Protein AF-A0A9R1LA62-F1 (afdb_monomer)

Mean predicted aligned error: 15.24 Å

Radius of gyration: 26.95 Å; Cα contacts (8 Å, |Δi|>4): 116; chains: 1; bounding box: 78×28×73 Å

Solvent-accessible surface area (backbone atoms only — not comparable to full-atom values): 9664 Å² total; per-residue (Å²): 142,87,86,88,82,90,69,83,77,71,73,76,74,74,77,83,79,86,84,81,88,88,79,89,84,86,83,86,84,85,81,90,76,93,75,82,72,79,83,77,73,82,70,60,62,88,64,29,26,41,68,50,56,54,34,37,60,47,31,50,68,38,50,64,37,90,86,54,84,62,71,43,80,62,14,55,55,27,49,46,50,25,48,72,76,45,48,63,46,53,36,34,47,72,70,46,48,47,30,68,72,72,75,46,76,55,51,51,71,56,52,51,42,42,36,50,75,63,54,66,50,80,66,66,89,59,48,71,58,39,59,71,72,71,55,91,56,64,44,59,70,82,75,81,76,80,82,129

pLDDT: mean 77.43, std 21.36, range [35.09, 98.12]

InterPro domains:
  IPR016140 Bifunctional inhibitor/plant lipid transfer protein/seed storage helical domain [PF14368] (39-124)
  IPR016140 Bifunctional inhibitor/plant lipid transfer protein/seed storage helical domain [SM00499] (49-131)
  IPR036312 Bifunctional inhibitor/plant lipid transfer protein/seed storage helical domain superfamily [G3DSA:1.10.110.10] (46-125)
  IPR036312 Bifunctional inhibitor/plant lipid transfer protein/seed storage helical domain superfamily [SSF47699] (48-126)
  IPR043325 Alpha-Amylase 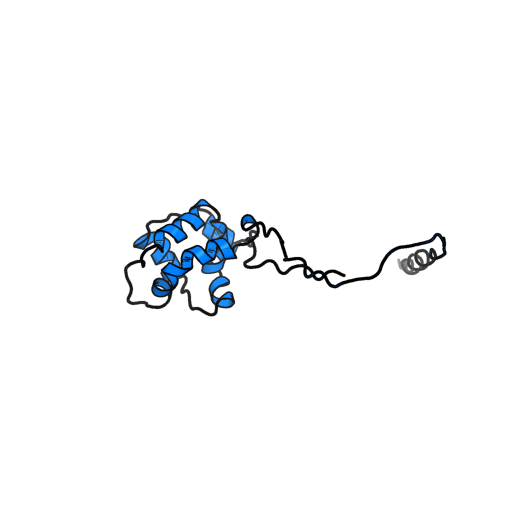Inhibitors (AAI), Lipid Transfer (LT) and Seed Storage (SS) Protein [PTHR33044] (15-136)

Secondary structure (DSSP, 8-state):
-------SSSSTTSSS----------------------------GGG-SHHHHHTTGGGHHHHH-TT--SPPTTHHHHHHHHHHH-GGGGHHHHTTHHHHHHT----HHHHHHIIIIIS-----TTHHHHHHTTPPPPPS-PPPPPP-

Structure (mmCIF, N/CA/C/O backbone):
data_AF-A0A9R1LA62-F1
#
_entry.id   AF-A0A9R1LA62-F1
#
loop_
_atom_site.group_PDB
_atom_site.id
_atom_site.type_symbol
_atom_site.label_atom_id
_atom_site.label_alt_id
_atom_site.label_comp_id
_atom_site.label_asym_id
_atom_site.label_entity_id
_atom_site.label_seq_id
_atom_site.pdbx_PDB_ins_code
_atom_site.Cartn_x
_atom_site.Cartn_y
_atom_site.Cartn_z
_atom_site.occupancy
_atom_site.B_iso_or_equiv
_atom_site.auth_seq_id
_atom_site.auth_comp_id
_atom_site.auth_asym_id
_atom_site.auth_atom_id
_atom_site.pdbx_PDB_model_num
ATOM 1 N N . MET A 1 1 ? 62.465 2.963 -19.328 1.00 38.75 1 MET A N 1
ATOM 2 C CA . MET A 1 1 ? 61.720 2.510 -20.521 1.00 38.75 1 MET A CA 1
ATOM 3 C C . MET A 1 1 ? 60.479 3.375 -20.667 1.00 38.75 1 MET A C 1
ATOM 5 O O . MET A 1 1 ? 59.589 3.298 -19.835 1.00 38.75 1 MET A O 1
ATOM 9 N N . ALA A 1 2 ? 60.501 4.286 -21.638 1.00 46.38 2 ALA A N 1
ATOM 10 C CA . ALA A 1 2 ? 59.389 5.148 -22.027 1.00 46.38 2 ALA A CA 1
ATOM 11 C C . ALA A 1 2 ? 58.775 4.587 -23.321 1.00 46.38 2 ALA A C 1
ATOM 13 O O . ALA A 1 2 ? 59.539 4.210 -24.205 1.00 46.38 2 ALA A O 1
ATOM 14 N N . SER A 1 3 ? 57.444 4.521 -23.425 1.00 44.00 3 SER A N 1
ATOM 15 C CA . SER A 1 3 ? 56.686 4.360 -24.684 1.00 44.00 3 SER A CA 1
ATOM 16 C C . SER A 1 3 ? 55.189 4.525 -24.353 1.00 44.00 3 SER A C 1
ATOM 18 O O . SER A 1 3 ? 54.682 3.772 -23.532 1.00 44.00 3 SER A O 1
ATOM 20 N N . SER A 1 4 ? 54.504 5.631 -24.671 1.00 55.03 4 SER A N 1
ATOM 21 C CA . SER A 1 4 ? 54.012 6.115 -25.980 1.00 55.03 4 SER A CA 1
ATOM 22 C C . SER A 1 4 ? 52.859 5.293 -26.580 1.00 55.03 4 SER A C 1
ATOM 24 O O . SER A 1 4 ? 53.066 4.551 -27.529 1.00 55.03 4 SER A O 1
ATOM 26 N N . ASN A 1 5 ? 51.618 5.535 -26.127 1.00 47.19 5 ASN A N 1
ATOM 27 C CA . ASN A 1 5 ? 50.393 5.059 -26.798 1.00 47.19 5 ASN A CA 1
ATOM 28 C C . ASN A 1 5 ? 49.555 6.239 -27.318 1.00 47.19 5 ASN A C 1
ATOM 30 O O . ASN A 1 5 ? 48.385 6.430 -26.996 1.00 47.19 5 ASN A O 1
ATOM 34 N N . LYS A 1 6 ? 50.190 7.051 -28.164 1.00 48.38 6 LYS A N 1
ATOM 35 C CA . LYS A 1 6 ? 49.541 8.027 -29.042 1.00 48.38 6 LYS A CA 1
ATOM 36 C C . LYS A 1 6 ? 48.971 7.271 -30.248 1.00 48.38 6 LYS A C 1
ATOM 38 O O . LYS A 1 6 ? 49.542 7.324 -31.327 1.00 48.38 6 LYS A O 1
ATOM 43 N N . ALA A 1 7 ? 47.910 6.487 -30.045 1.00 47.72 7 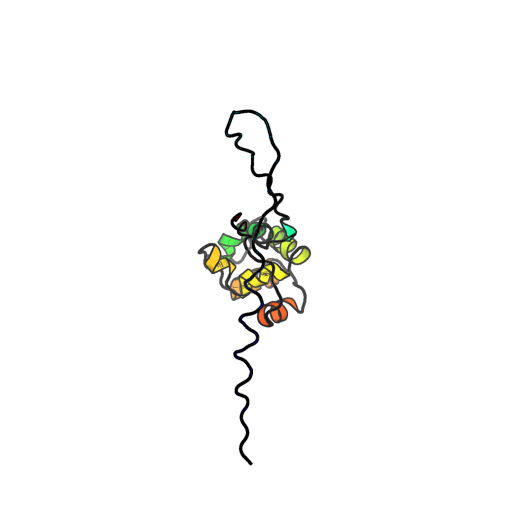ALA A N 1
ATOM 44 C CA . ALA A 1 7 ? 47.337 5.659 -31.116 1.00 47.72 7 ALA A CA 1
ATOM 45 C C . ALA A 1 7 ? 45.803 5.508 -31.089 1.00 47.72 7 ALA A C 1
ATOM 47 O O . ALA A 1 7 ? 45.260 4.789 -31.916 1.00 47.72 7 ALA A O 1
ATOM 48 N N . CYS A 1 8 ? 45.078 6.217 -30.218 1.00 48.56 8 CYS A N 1
ATOM 49 C CA . CYS A 1 8 ? 43.605 6.152 -30.184 1.00 48.56 8 CYS A CA 1
ATOM 50 C C . CYS A 1 8 ? 42.915 7.335 -30.886 1.00 48.56 8 CYS A C 1
ATOM 52 O O . CYS A 1 8 ? 41.735 7.571 -30.666 1.00 48.56 8 CYS A O 1
ATOM 54 N N . ALA A 1 9 ? 43.634 8.104 -31.709 1.00 47.34 9 ALA A N 1
ATOM 55 C CA . ALA A 1 9 ? 43.068 9.263 -32.411 1.00 47.34 9 ALA A CA 1
ATOM 56 C C . ALA A 1 9 ? 42.716 8.983 -33.884 1.00 47.34 9 ALA A C 1
ATOM 58 O O . ALA A 1 9 ? 42.033 9.784 -34.510 1.00 47.34 9 ALA A O 1
ATOM 59 N N . ALA A 1 10 ? 43.159 7.853 -34.446 1.00 45.84 10 ALA A N 1
ATOM 60 C CA . ALA A 1 10 ? 42.987 7.558 -35.872 1.00 45.84 10 ALA A CA 1
ATOM 61 C C . ALA A 1 10 ? 41.720 6.743 -36.198 1.00 45.84 10 ALA A C 1
ATOM 63 O O . ALA A 1 10 ? 41.306 6.701 -37.351 1.00 45.84 10 ALA A O 1
ATOM 64 N N . ALA A 1 11 ? 41.081 6.119 -35.201 1.00 47.12 11 ALA A N 1
ATOM 65 C CA . ALA A 1 11 ? 39.924 5.247 -35.428 1.00 47.12 11 ALA A CA 1
ATOM 66 C C . ALA A 1 11 ? 38.589 6.006 -35.577 1.00 47.12 11 ALA A C 1
ATOM 68 O O . ALA A 1 11 ? 37.650 5.474 -36.160 1.00 47.12 11 ALA A O 1
ATOM 69 N N . LEU A 1 12 ? 38.498 7.253 -35.094 1.00 50.41 12 LEU A N 1
ATOM 70 C CA . LEU A 1 12 ? 37.241 8.018 -35.095 1.00 50.41 12 LEU A CA 1
ATOM 71 C C . LEU A 1 12 ? 36.868 8.639 -36.454 1.00 50.41 12 LEU A C 1
ATOM 73 O O . LEU A 1 12 ? 35.731 9.061 -36.631 1.00 50.41 12 LEU A O 1
ATOM 77 N N . LEU A 1 13 ? 37.796 8.706 -37.414 1.00 50.53 13 LEU A N 1
ATOM 78 C CA . LEU A 1 13 ? 37.586 9.436 -38.674 1.00 50.53 13 LEU A CA 1
ATOM 79 C C . LEU A 1 13 ? 37.041 8.579 -39.829 1.00 50.53 13 LEU A C 1
ATOM 81 O O . LEU A 1 13 ? 36.704 9.128 -40.873 1.00 50.53 13 LEU A O 1
ATOM 85 N N . LEU A 1 14 ? 36.919 7.258 -39.663 1.00 48.31 14 LEU A N 1
ATOM 86 C CA . LEU A 1 14 ? 36.533 6.346 -40.753 1.00 48.31 14 LEU A CA 1
ATOM 87 C C . LEU A 1 14 ? 35.034 5.997 -40.820 1.00 48.31 14 LEU A C 1
ATOM 89 O O . LEU A 1 14 ? 34.608 5.411 -41.808 1.00 48.31 14 LEU A O 1
ATOM 93 N N . LEU A 1 15 ? 34.215 6.366 -39.827 1.00 47.72 15 LEU A N 1
ATOM 94 C CA . LEU A 1 15 ? 32.796 5.961 -39.773 1.00 47.72 15 LEU A CA 1
ATOM 95 C C . LEU A 1 15 ? 31.793 7.013 -40.290 1.00 47.72 15 LEU A C 1
ATOM 97 O O . LEU A 1 15 ? 30.611 6.713 -40.407 1.00 47.72 15 LEU A O 1
ATOM 101 N N . LEU A 1 16 ? 32.234 8.225 -40.641 1.00 50.38 16 LEU A N 1
ATOM 102 C CA . LEU A 1 16 ? 31.346 9.347 -41.002 1.00 50.38 16 LEU A CA 1
ATOM 103 C C . LEU A 1 16 ? 31.027 9.483 -42.508 1.00 50.38 16 LEU A C 1
ATOM 105 O O . LEU A 1 16 ? 30.478 10.501 -42.917 1.00 50.38 16 LEU A O 1
ATOM 109 N N . ALA A 1 17 ? 31.347 8.493 -43.349 1.00 51.19 17 ALA A N 1
ATOM 110 C CA . ALA A 1 17 ? 31.371 8.677 -44.809 1.00 51.19 17 ALA A CA 1
ATOM 111 C C . ALA A 1 17 ? 30.384 7.828 -45.641 1.00 51.19 17 ALA A C 1
ATOM 113 O O . ALA A 1 17 ? 30.667 7.582 -46.810 1.00 51.19 17 ALA A O 1
ATOM 114 N N . LEU A 1 18 ? 29.225 7.403 -45.119 1.00 52.41 18 LEU A N 1
ATOM 115 C CA . LEU A 1 18 ? 28.203 6.731 -45.950 1.00 52.41 18 LEU A CA 1
ATOM 116 C C . LEU A 1 18 ? 26.817 7.388 -45.867 1.00 52.41 18 LEU A C 1
ATOM 118 O O . LEU A 1 18 ? 25.850 6.804 -45.390 1.00 52.41 18 LEU A O 1
ATOM 122 N N . VAL A 1 19 ? 26.723 8.603 -46.414 1.00 50.47 19 VAL A N 1
ATOM 123 C CA . VAL A 1 19 ? 25.474 9.180 -46.935 1.00 50.47 19 VAL A CA 1
ATOM 124 C C . VAL A 1 19 ? 25.646 9.381 -48.438 1.00 50.47 19 VAL A C 1
ATOM 126 O O . VAL A 1 19 ? 26.467 10.198 -48.845 1.00 50.47 19 VAL A O 1
ATOM 129 N N . ALA A 1 20 ? 24.870 8.647 -49.244 1.00 43.59 20 ALA A N 1
AT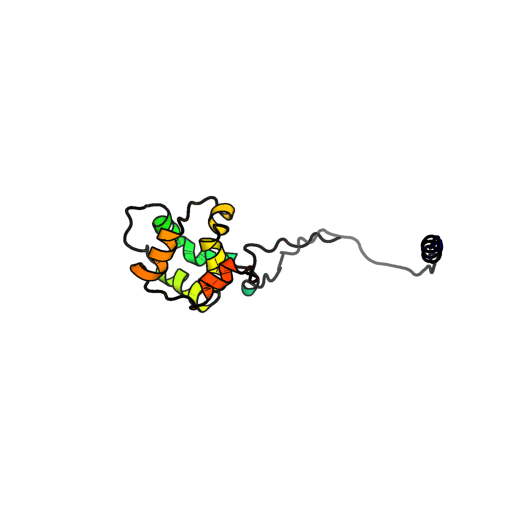OM 130 C CA . ALA A 1 20 ? 24.256 9.142 -50.481 1.00 43.59 20 ALA A CA 1
ATOM 131 C C . ALA A 1 20 ? 23.297 8.106 -51.109 1.00 43.59 20 ALA A C 1
ATOM 133 O O . ALA A 1 20 ? 23.718 7.060 -51.586 1.00 43.59 20 ALA A O 1
ATOM 134 N N . ALA A 1 21 ? 22.022 8.507 -51.152 1.00 47.84 21 ALA A N 1
ATOM 135 C CA . ALA A 1 21 ? 21.065 8.381 -52.257 1.00 47.84 21 ALA A CA 1
ATOM 136 C C . ALA A 1 21 ? 20.633 6.996 -52.788 1.00 47.84 21 ALA A C 1
ATOM 138 O O . ALA A 1 21 ? 21.367 6.330 -53.506 1.00 47.84 21 ALA A O 1
ATOM 139 N N . THR A 1 22 ? 19.330 6.712 -52.652 1.00 44.47 22 THR A N 1
ATOM 140 C CA . THR A 1 22 ? 18.487 6.307 -53.796 1.00 44.47 22 THR A CA 1
ATOM 141 C C . THR A 1 22 ? 17.137 7.030 -53.719 1.00 44.47 22 THR A C 1
ATOM 143 O O . THR A 1 22 ? 16.626 7.295 -52.632 1.00 44.47 22 THR A O 1
ATOM 146 N N . ALA A 1 23 ? 16.631 7.441 -54.882 1.00 44.34 23 ALA A N 1
ATOM 147 C CA . ALA A 1 23 ? 15.446 8.270 -55.088 1.00 44.34 23 ALA A CA 1
ATOM 148 C C . ALA A 1 23 ? 14.358 7.503 -55.863 1.00 44.34 23 ALA A C 1
ATOM 150 O O . ALA A 1 23 ? 14.702 6.590 -56.609 1.00 44.34 23 ALA A O 1
ATOM 151 N N . ALA A 1 24 ? 13.115 8.006 -55.745 1.00 46.47 24 ALA A N 1
ATOM 152 C CA . ALA A 1 24 ? 11.887 7.702 -56.511 1.00 46.47 24 ALA A CA 1
ATOM 153 C C . ALA A 1 24 ? 11.280 6.299 -56.257 1.00 46.47 24 ALA A C 1
ATOM 155 O O . ALA A 1 24 ? 12.003 5.348 -56.009 1.00 46.47 24 ALA A O 1
ATOM 156 N N . ASP A 1 25 ? 9.963 6.087 -56.140 1.00 40.22 25 ASP A N 1
ATOM 157 C CA . ASP A 1 25 ? 8.802 6.621 -56.868 1.00 40.22 25 ASP A CA 1
ATOM 158 C C . ASP A 1 25 ? 7.555 6.624 -55.944 1.00 40.22 25 ASP A C 1
ATOM 160 O O . ASP A 1 25 ? 7.384 5.747 -55.104 1.00 40.22 25 ASP A O 1
ATOM 164 N N . ALA A 1 26 ? 6.789 7.713 -55.869 1.00 37.56 26 ALA A N 1
ATOM 165 C CA . ALA A 1 26 ? 5.618 8.056 -56.685 1.00 37.56 26 ALA A CA 1
ATOM 166 C C . ALA A 1 26 ? 4.259 7.552 -56.141 1.00 37.56 26 ALA A C 1
ATOM 168 O O . ALA A 1 26 ? 3.894 6.388 -56.232 1.00 37.56 26 ALA A O 1
ATOM 169 N N . ALA A 1 27 ? 3.473 8.561 -55.753 1.00 44.97 27 ALA A N 1
ATOM 170 C CA . ALA A 1 27 ? 2.068 8.762 -56.097 1.00 44.97 27 ALA A CA 1
ATOM 171 C C . ALA A 1 27 ? 0.952 8.232 -55.172 1.00 44.97 27 ALA A C 1
ATOM 173 O O . ALA A 1 27 ? 0.683 7.045 -55.064 1.00 44.97 27 ALA A O 1
ATOM 174 N N . LYS A 1 28 ? 0.157 9.236 -54.755 1.00 35.09 28 LYS A N 1
ATOM 175 C CA . LYS A 1 28 ? -1.302 9.231 -54.562 1.00 35.09 28 LYS A CA 1
ATOM 176 C C . LYS A 1 28 ? -1.775 8.578 -53.255 1.00 35.09 28 LYS A C 1
ATOM 178 O O . LYS A 1 28 ? -1.737 7.369 -53.122 1.00 35.09 28 LYS A O 1
ATOM 183 N N . SER A 1 29 ? -2.385 9.356 -52.352 1.00 35.97 29 SER A N 1
ATOM 184 C CA . SER A 1 29 ? -3.846 9.527 -52.358 1.00 35.97 29 SER A CA 1
ATOM 185 C C . SER A 1 29 ? -4.393 10.272 -51.118 1.00 35.97 29 SER A C 1
ATOM 187 O O . SER A 1 29 ? -4.029 9.969 -49.994 1.00 35.97 29 SER A O 1
ATOM 189 N N . ILE A 1 30 ? -5.337 11.175 -51.413 1.00 43.88 30 ILE A N 1
ATOM 190 C CA . ILE A 1 30 ? -6.514 11.668 -50.658 1.00 43.88 30 ILE A CA 1
ATOM 191 C C . ILE A 1 30 ? -6.343 12.509 -49.382 1.00 43.88 30 ILE A C 1
ATOM 193 O O . ILE A 1 30 ? -5.680 12.163 -48.416 1.00 43.88 30 ILE A O 1
ATOM 197 N N . ALA A 1 31 ? -7.040 13.642 -49.448 1.00 47.88 31 ALA A N 1
ATOM 198 C CA . ALA A 1 31 ? -7.360 14.595 -48.405 1.00 47.88 31 ALA A CA 1
ATOM 199 C C . ALA A 1 31 ? -8.312 14.036 -47.329 1.00 47.88 31 ALA A C 1
ATOM 201 O O . ALA A 1 31 ? -8.958 13.016 -47.560 1.00 47.88 31 ALA A O 1
ATOM 202 N N . SER A 1 32 ? -8.473 14.841 -46.264 1.00 44.62 32 SER A N 1
ATOM 203 C CA . SER A 1 32 ? -9.576 14.827 -45.279 1.00 44.62 32 SER A CA 1
ATOM 204 C C . SER A 1 32 ? -9.458 13.715 -44.225 1.00 44.62 32 SER A C 1
ATOM 206 O O . SER A 1 32 ? -9.233 12.571 -44.577 1.00 44.62 32 SER A O 1
ATOM 208 N N . GLU A 1 33 ? -9.545 13.883 -42.905 1.00 50.19 33 GLU A N 1
ATOM 209 C CA . GLU A 1 33 ? -9.941 14.901 -41.914 1.00 50.19 33 GLU A CA 1
ATOM 210 C C . GLU A 1 33 ? -9.300 14.449 -40.570 1.00 50.19 33 GLU A C 1
ATOM 212 O O . GLU A 1 33 ? -8.875 13.292 -40.473 1.00 50.19 33 GLU A O 1
ATOM 217 N N . PRO A 1 34 ? -9.218 15.274 -39.504 1.00 47.56 34 PRO A N 1
ATOM 218 C CA . PRO A 1 34 ? -8.736 14.800 -38.208 1.00 47.56 34 PRO A CA 1
ATOM 219 C C . PRO A 1 34 ? -9.783 13.867 -37.583 1.00 47.56 34 PRO A C 1
ATOM 221 O O . PRO A 1 34 ? -10.714 14.308 -36.912 1.00 47.56 34 PRO A O 1
ATOM 224 N N . THR A 1 35 ? -9.643 12.560 -37.799 1.00 42.25 35 THR A N 1
ATOM 225 C CA . THR A 1 35 ? -10.376 11.568 -37.010 1.00 42.25 35 THR A CA 1
ATOM 226 C C . THR A 1 35 ? -9.711 11.494 -35.645 1.00 42.25 35 THR A C 1
ATOM 228 O O . THR A 1 35 ? -8.598 10.991 -35.508 1.00 42.25 35 THR A O 1
ATOM 231 N N . VAL A 1 36 ? -10.393 12.024 -34.631 1.00 52.88 36 VAL A N 1
ATOM 232 C CA . VAL A 1 36 ? -10.091 11.751 -33.226 1.00 52.88 36 VAL A CA 1
ATOM 233 C C . VAL A 1 36 ? -10.324 10.257 -33.014 1.00 52.88 36 VAL A C 1
ATOM 235 O O . VAL A 1 36 ? -11.451 9.820 -32.799 1.00 52.88 36 VAL A O 1
ATOM 238 N N . THR A 1 37 ? -9.273 9.452 -33.139 1.00 44.12 37 THR A N 1
ATOM 239 C CA . THR A 1 37 ? -9.290 8.063 -32.682 1.00 44.12 37 THR A CA 1
ATOM 240 C C . THR A 1 37 ? -9.389 8.072 -31.157 1.00 44.12 37 THR A C 1
ATOM 242 O O . THR A 1 37 ? -8.518 8.660 -30.506 1.00 44.12 37 THR A O 1
ATOM 245 N N . PRO A 1 38 ? -10.423 7.454 -30.557 1.00 54.59 38 PRO A N 1
ATOM 246 C CA . PRO A 1 38 ? -10.431 7.187 -29.128 1.00 54.59 38 PRO A CA 1
ATOM 247 C C . PRO A 1 38 ? -9.185 6.370 -28.789 1.00 54.59 38 PRO A C 1
ATOM 249 O O . PRO A 1 38 ? -8.879 5.391 -29.466 1.00 54.59 38 PRO A O 1
ATOM 252 N N . TRP A 1 39 ? -8.444 6.800 -27.773 1.00 52.16 39 TRP A N 1
ATOM 253 C CA . TRP A 1 39 ? -7.272 6.086 -27.292 1.00 52.16 39 TRP A CA 1
ATOM 254 C C . TRP A 1 39 ? -7.744 4.767 -26.682 1.00 52.16 39 TRP A C 1
ATOM 256 O O . TRP A 1 39 ? -8.153 4.733 -25.527 1.00 52.16 39 TRP A O 1
ATOM 266 N N . THR A 1 40 ? -7.690 3.674 -27.434 1.00 48.91 40 THR A N 1
ATOM 267 C CA . THR A 1 40 ? -7.617 2.341 -26.835 1.00 48.91 40 THR A CA 1
ATOM 268 C C . THR A 1 40 ? -6.143 1.994 -26.701 1.00 48.91 40 THR A C 1
ATOM 270 O O . THR A 1 40 ? -5.615 1.154 -27.423 1.00 48.91 40 THR A O 1
ATOM 273 N N . ALA A 1 41 ? -5.454 2.707 -25.807 1.00 54.91 41 ALA A N 1
ATOM 274 C CA . ALA A 1 41 ? -4.302 2.114 -25.157 1.00 54.91 41 ALA A CA 1
ATOM 275 C C . ALA A 1 41 ? -4.893 1.084 -24.195 1.00 54.91 41 ALA A C 1
ATOM 277 O O . ALA A 1 41 ? -5.455 1.445 -23.163 1.00 54.91 41 ALA A O 1
ATOM 278 N N . GLU A 1 42 ? -4.855 -0.184 -24.582 1.00 47.50 42 GLU A N 1
ATOM 279 C CA . GLU A 1 42 ? -4.965 -1.283 -23.633 1.00 47.50 42 GLU A CA 1
ATOM 280 C C . GLU A 1 42 ? -3.776 -1.160 -22.670 1.00 47.50 42 GLU A C 1
ATOM 282 O O . GLU A 1 42 ? -2.678 -1.654 -22.911 1.00 47.50 42 GLU A O 1
ATOM 287 N N . VAL A 1 43 ? -3.960 -0.362 -21.617 1.00 52.62 43 VAL A N 1
ATOM 288 C CA . VAL A 1 43 ? -3.079 -0.392 -20.458 1.00 52.62 43 VAL A CA 1
ATOM 289 C C . VAL A 1 43 ? -3.312 -1.764 -19.853 1.00 52.62 43 VAL A C 1
ATOM 291 O O . VAL A 1 43 ? -4.395 -2.047 -19.344 1.00 52.62 43 VAL A O 1
ATOM 294 N N . ASP A 1 44 ? -2.323 -2.644 -19.973 1.00 53.81 44 ASP A N 1
ATOM 295 C CA . ASP A 1 44 ? -2.287 -3.840 -19.151 1.00 53.81 44 ASP A CA 1
ATOM 296 C C . ASP A 1 44 ? -2.204 -3.350 -17.698 1.00 53.81 44 ASP A C 1
ATOM 298 O O . ASP A 1 44 ? -1.161 -2.890 -17.239 1.00 53.81 44 ASP A O 1
ATOM 302 N N . GLU A 1 45 ? -3.337 -3.343 -16.994 1.00 52.28 45 GLU A N 1
ATOM 303 C CA . GLU A 1 45 ? -3.440 -2.932 -15.584 1.00 52.28 45 GLU A CA 1
ATOM 304 C C . GLU A 1 45 ? -2.548 -3.802 -14.677 1.00 52.28 45 GLU A C 1
ATOM 306 O O . GLU A 1 45 ? -2.233 -3.414 -13.555 1.00 52.28 45 GLU A O 1
ATOM 311 N N . SER A 1 46 ? -2.076 -4.949 -15.177 1.00 58.66 46 SER A N 1
ATOM 312 C CA . SER A 1 46 ? -1.048 -5.788 -14.552 1.00 58.66 46 SER A CA 1
ATOM 313 C C . SER A 1 46 ? 0.359 -5.178 -14.609 1.00 58.66 46 SER A C 1
ATOM 315 O O . SER A 1 46 ? 1.232 -5.577 -13.838 1.00 58.66 46 SER A O 1
ATOM 317 N N . ALA A 1 47 ? 0.607 -4.202 -15.488 1.00 78.50 47 ALA A N 1
ATOM 318 C CA . ALA A 1 47 ? 1.909 -3.557 -15.646 1.00 78.50 47 ALA A CA 1
ATOM 319 C C . ALA A 1 47 ? 2.143 -2.394 -14.665 1.00 78.50 47 ALA A C 1
ATOM 321 O O . ALA A 1 47 ? 3.270 -1.893 -14.571 1.00 78.50 47 ALA A O 1
ATOM 322 N N . THR A 1 48 ? 1.110 -1.939 -13.944 1.00 91.38 48 THR A N 1
ATOM 323 C CA . THR A 1 48 ? 1.212 -0.804 -13.014 1.00 91.38 48 THR A CA 1
ATOM 324 C C . THR A 1 48 ? 0.532 -1.074 -11.684 1.00 91.38 48 THR A C 1
ATOM 326 O O . THR A 1 48 ? -0.436 -1.816 -11.594 1.00 91.38 48 THR A O 1
ATOM 329 N N . CYS A 1 49 ? 1.006 -0.404 -10.640 1.00 94.94 49 CYS A N 1
ATOM 330 C CA . CYS A 1 49 ? 0.436 -0.545 -9.308 1.00 94.94 49 CYS A CA 1
ATOM 331 C C . CYS A 1 49 ? -0.768 0.362 -9.040 1.00 94.94 49 CYS A C 1
ATOM 333 O O . CYS A 1 49 ? -1.404 0.201 -8.000 1.00 94.94 49 CYS A O 1
ATOM 335 N N . MET A 1 50 ? -1.077 1.336 -9.906 1.00 91.88 50 MET A N 1
ATOM 336 C CA . MET A 1 50 ? -2.145 2.298 -9.616 1.00 91.88 50 MET A CA 1
ATOM 337 C C . MET A 1 50 ? -3.502 1.615 -9.480 1.00 91.88 50 MET A C 1
ATOM 339 O O . MET A 1 50 ? -4.135 1.790 -8.443 1.00 91.88 50 MET A O 1
ATOM 343 N N . GLY A 1 51 ? -3.915 0.796 -10.453 1.00 90.00 51 GLY A N 1
ATOM 344 C CA . GLY A 1 51 ? -5.200 0.086 -10.416 1.00 90.00 51 GLY A CA 1
ATOM 345 C C . GLY A 1 51 ? -5.390 -0.717 -9.127 1.00 90.00 51 GLY A C 1
ATOM 346 O O . GLY A 1 51 ? -6.379 -0.534 -8.417 1.00 90.00 51 GLY A O 1
ATOM 347 N N . SER A 1 52 ? -4.377 -1.501 -8.751 1.00 93.06 52 SER A N 1
ATOM 348 C CA . SER A 1 52 ? -4.341 -2.246 -7.488 1.00 93.06 52 SER A CA 1
ATOM 349 C C . SER A 1 52 ? -4.472 -1.327 -6.272 1.00 93.06 52 SER A C 1
ATOM 351 O O . SER A 1 52 ? -5.311 -1.549 -5.405 1.00 93.06 52 SER A O 1
ATOM 353 N N . LEU A 1 53 ? -3.691 -0.247 -6.202 1.00 94.94 53 LEU A N 1
ATOM 354 C CA . LEU A 1 53 ? -3.707 0.665 -5.053 1.00 94.94 53 LEU A CA 1
ATOM 355 C C . LEU A 1 53 ? -5.007 1.475 -4.939 1.00 94.94 53 LEU A C 1
ATOM 357 O O . LEU A 1 53 ? -5.367 1.876 -3.829 1.00 94.94 53 LEU A O 1
ATOM 361 N N . LEU A 1 54 ? -5.754 1.675 -6.031 1.00 93.19 54 LEU A N 1
ATOM 362 C CA . LEU A 1 54 ? -7.090 2.285 -5.982 1.00 93.19 54 LEU A CA 1
ATOM 363 C C . LEU A 1 54 ? -8.091 1.444 -5.175 1.00 93.19 54 LEU A C 1
ATOM 365 O O . LEU A 1 54 ? -9.026 2.014 -4.597 1.00 93.19 54 LEU A O 1
ATOM 369 N N . ALA A 1 55 ? -7.872 0.130 -5.054 1.00 94.31 55 ALA A N 1
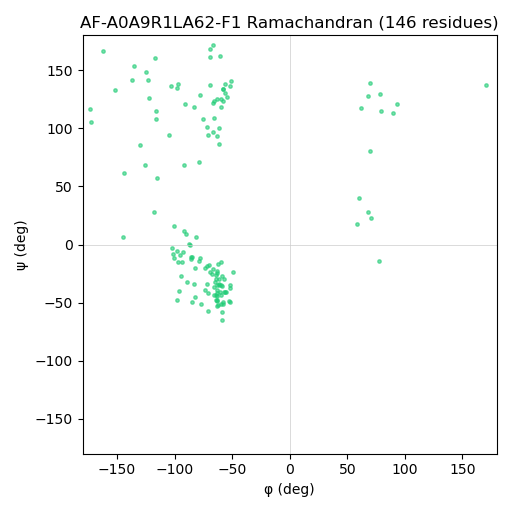ATOM 370 C CA . ALA A 1 55 ? -8.675 -0.736 -4.192 1.00 94.31 55 ALA A CA 1
ATOM 371 C C . ALA A 1 55 ? -8.573 -0.342 -2.699 1.00 94.31 55 ALA A C 1
ATOM 373 O O . ALA A 1 55 ? -9.449 -0.681 -1.906 1.00 94.31 55 ALA A O 1
ATOM 374 N N . LEU A 1 56 ? -7.568 0.461 -2.312 1.00 95.12 56 LEU A N 1
ATOM 375 C CA . LEU A 1 56 ? -7.436 1.043 -0.967 1.00 95.12 56 LEU A CA 1
ATOM 376 C C . LEU A 1 56 ? -8.160 2.372 -0.783 1.00 95.12 56 LEU A C 1
ATOM 378 O O . LEU A 1 56 ? -8.117 2.931 0.314 1.00 95.12 56 LEU A O 1
ATOM 382 N N . SER A 1 57 ? -8.841 2.897 -1.802 1.00 95.50 57 SER A N 1
ATOM 383 C CA . SER A 1 57 ? -9.627 4.127 -1.653 1.00 95.50 57 SER A CA 1
ATOM 384 C C . SER A 1 57 ? -10.606 4.094 -0.463 1.00 95.50 57 SER A C 1
ATOM 386 O O . SER A 1 57 ? -10.664 5.096 0.260 1.00 95.50 57 SER A O 1
ATOM 388 N N . PRO A 1 58 ? -11.279 2.967 -0.124 1.00 95.94 58 PRO A N 1
ATOM 389 C CA . PRO A 1 58 ? -12.126 2.903 1.066 1.00 95.94 58 PRO A CA 1
ATOM 390 C C . PRO A 1 58 ? -11.327 2.938 2.377 1.00 95.94 58 PRO A C 1
ATOM 392 O O . PRO A 1 58 ? -11.890 3.223 3.429 1.00 95.94 58 PRO A O 1
ATOM 395 N N . CYS A 1 59 ? -10.022 2.661 2.347 1.00 96.19 59 CYS A N 1
ATOM 396 C CA . CYS A 1 59 ? -9.134 2.688 3.508 1.00 96.19 59 CYS A CA 1
ATOM 397 C C . CYS A 1 59 ? -8.566 4.078 3.815 1.00 96.19 59 CYS A C 1
ATOM 399 O O . CYS A 1 59 ? -8.020 4.275 4.897 1.00 96.19 59 CYS A O 1
ATOM 401 N N . LEU A 1 60 ? -8.688 5.063 2.919 1.00 93.94 60 LEU A N 1
ATOM 402 C CA . LEU A 1 60 ? -8.131 6.405 3.143 1.00 93.94 60 LEU A CA 1
ATOM 403 C C . LEU A 1 60 ? -8.603 7.072 4.453 1.00 93.94 60 LEU A C 1
ATOM 405 O O . LEU A 1 60 ? -7.763 7.650 5.146 1.00 93.94 60 LEU A O 1
ATOM 409 N N . PRO A 1 61 ? -9.886 6.974 4.865 1.00 92.75 61 PRO A N 1
ATOM 410 C CA . PRO A 1 61 ? -10.323 7.478 6.168 1.00 92.75 61 PRO A CA 1
ATOM 411 C C . PRO A 1 61 ? -9.667 6.738 7.335 1.00 92.75 61 PRO A C 1
ATOM 413 O O . PRO A 1 61 ? -9.456 7.333 8.385 1.00 92.75 61 PRO A O 1
ATOM 416 N N . PHE A 1 62 ? -9.315 5.456 7.146 1.00 94.62 62 PHE A N 1
ATOM 417 C CA . PHE A 1 62 ? -8.467 4.747 8.095 1.00 94.62 62 PHE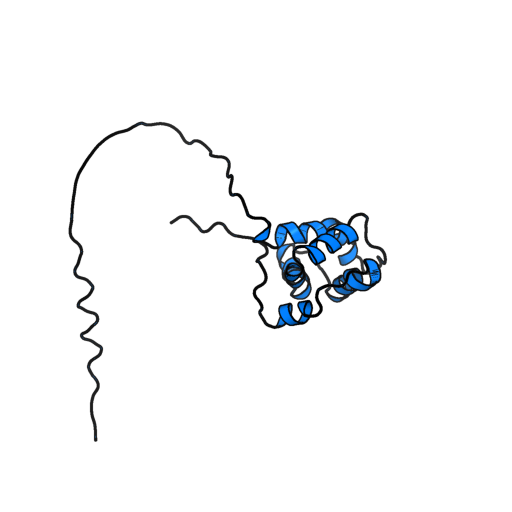 A CA 1
ATOM 418 C C . PHE A 1 62 ? -7.151 5.507 8.209 1.00 94.62 62 PHE A C 1
ATOM 420 O O . PHE A 1 62 ? -6.902 6.111 9.240 1.00 94.62 62 PHE A O 1
ATOM 427 N N . PHE A 1 63 ? -6.358 5.595 7.145 1.00 92.81 63 PHE A N 1
ATOM 428 C CA . PHE A 1 63 ? -5.007 6.164 7.218 1.00 92.81 63 PHE A CA 1
ATOM 429 C C . PHE A 1 63 ? -4.901 7.559 7.859 1.00 92.81 63 PHE A C 1
ATOM 431 O O . PHE A 1 63 ? -3.943 7.817 8.583 1.00 92.81 63 PHE A O 1
ATOM 438 N N . ARG A 1 64 ? -5.902 8.419 7.664 1.00 87.25 64 ARG A N 1
ATOM 439 C CA . ARG A 1 64 ? -5.862 9.824 8.097 1.00 87.25 64 ARG A CA 1
ATOM 440 C C . ARG A 1 64 ? -6.231 10.062 9.561 1.00 87.25 64 ARG A C 1
ATOM 442 O O . ARG A 1 64 ? -5.690 10.972 10.181 1.00 87.25 64 ARG A O 1
ATOM 449 N N . ASP A 1 65 ? -7.154 9.283 10.120 1.00 88.19 65 ASP A N 1
ATOM 450 C CA . ASP A 1 65 ? -7.728 9.581 11.436 1.00 88.19 65 ASP A CA 1
ATOM 451 C C . ASP A 1 65 ? -7.171 8.653 12.508 1.00 88.19 65 ASP A C 1
ATOM 453 O O . ASP A 1 65 ? -7.727 7.593 12.741 1.00 88.19 65 ASP A O 1
ATOM 457 N N . ALA A 1 66 ? -6.121 9.023 13.244 1.00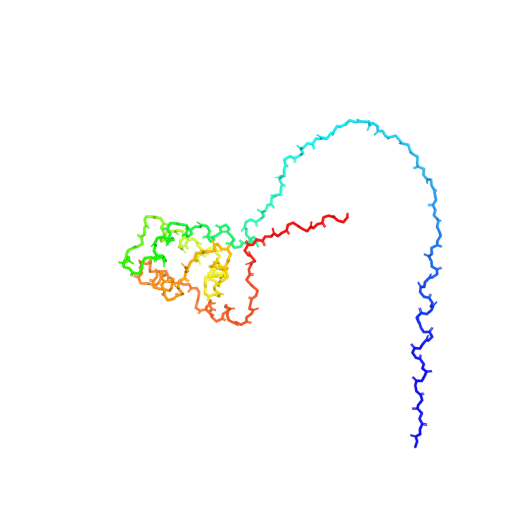 82.81 66 ALA A N 1
ATOM 458 C CA . ALA A 1 66 ? -5.511 8.165 14.282 1.00 82.81 66 ALA A CA 1
ATOM 459 C C . ALA A 1 66 ? -6.502 7.534 15.299 1.00 82.81 66 ALA A C 1
ATOM 461 O O . ALA A 1 66 ? -6.213 6.481 15.858 1.00 82.81 66 ALA A O 1
ATOM 462 N N . GLY A 1 67 ? -7.688 8.122 15.498 1.00 84.94 67 GLY A N 1
ATOM 463 C CA . GLY A 1 67 ? -8.749 7.575 16.350 1.00 84.94 67 GLY A CA 1
ATOM 464 C C . GLY A 1 67 ? -9.584 6.431 15.753 1.00 84.94 67 GLY A C 1
ATOM 465 O O . GLY A 1 67 ? -10.334 5.801 16.500 1.00 84.94 67 GLY A O 1
ATOM 466 N N . THR A 1 68 ? -9.500 6.135 14.448 1.00 87.94 68 THR A N 1
ATOM 467 C CA . THR A 1 68 ? -10.281 5.032 13.865 1.00 87.94 68 THR A CA 1
ATOM 468 C C . THR A 1 68 ? -9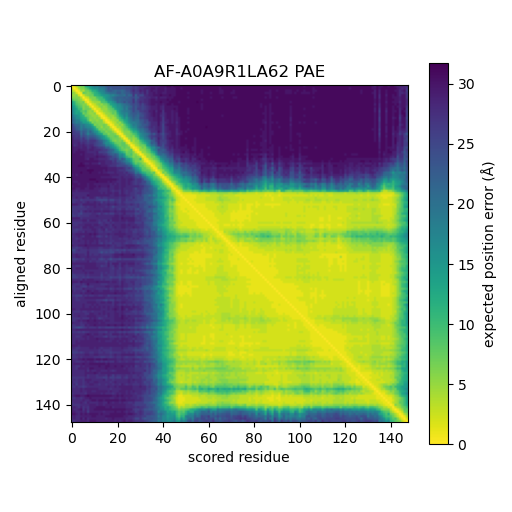.610 3.672 14.050 1.00 87.94 68 THR A C 1
ATOM 470 O O . THR A 1 68 ? -8.514 3.412 13.556 1.00 87.94 68 THR A O 1
ATOM 473 N N . SER A 1 69 ? -10.301 2.781 14.758 1.00 89.56 69 SER A N 1
ATOM 474 C CA . SER A 1 69 ? -9.863 1.416 15.070 1.00 89.56 69 SER A CA 1
ATOM 475 C C . SER A 1 69 ? -10.522 0.347 14.194 1.00 89.56 69 SER A C 1
ATOM 477 O O . SER A 1 69 ? -10.192 -0.831 14.311 1.00 89.56 69 SER A O 1
ATOM 479 N N . LYS A 1 70 ? -11.448 0.740 13.310 1.00 93.88 70 LYS A N 1
ATOM 480 C CA . LYS A 1 70 ? -12.126 -0.161 12.372 1.00 93.88 70 LYS A CA 1
ATOM 481 C C . LYS A 1 70 ? -11.928 0.296 10.936 1.00 93.88 70 LYS A C 1
ATOM 483 O O . LYS A 1 70 ? -11.982 1.487 10.637 1.00 93.88 70 LYS A O 1
ATOM 488 N N . ALA A 1 71 ? -11.747 -0.673 10.048 1.00 95.00 71 ALA A N 1
ATOM 489 C CA . ALA A 1 71 ? -11.721 -0.429 8.618 1.00 95.00 71 ALA A CA 1
ATOM 490 C C . ALA A 1 71 ? -13.125 -0.031 8.115 1.00 95.00 71 ALA A C 1
ATOM 492 O O . ALA A 1 71 ? -14.113 -0.650 8.527 1.00 95.00 71 ALA A O 1
ATOM 493 N N . PRO A 1 72 ? -13.238 0.974 7.228 1.00 95.44 72 PRO A N 1
ATOM 494 C CA . PRO A 1 72 ? -14.479 1.257 6.513 1.00 95.44 72 PRO A CA 1
ATOM 495 C C . PRO A 1 72 ? -14.932 0.066 5.656 1.00 95.44 72 PRO A C 1
ATOM 497 O O . PRO A 1 72 ? -14.148 -0.831 5.339 1.00 95.44 72 PRO A O 1
ATOM 500 N N . ALA A 1 73 ? -16.205 0.060 5.256 1.00 96.88 73 ALA A N 1
ATOM 501 C CA . ALA A 1 73 ? -16.735 -0.974 4.369 1.00 96.88 73 ALA A CA 1
ATOM 502 C C . ALA A 1 73 ? -15.918 -1.059 3.063 1.00 96.88 73 ALA A C 1
ATOM 504 O O . ALA A 1 73 ? -15.525 -0.034 2.510 1.00 96.88 73 ALA A O 1
ATOM 505 N N . GLY A 1 74 ? -15.635 -2.280 2.599 1.00 96.31 74 GLY A N 1
ATOM 506 C CA . GLY A 1 74 ? -14.838 -2.544 1.391 1.00 96.31 74 GLY A CA 1
ATOM 507 C C . GLY A 1 74 ? -13.320 -2.389 1.552 1.00 96.31 74 GLY A C 1
ATOM 508 O O . GLY A 1 74 ? -12.575 -2.892 0.722 1.00 96.31 74 GLY A O 1
ATOM 509 N N . CYS A 1 75 ? -12.826 -1.772 2.633 1.00 97.62 75 CYS A N 1
ATOM 510 C CA . CYS A 1 75 ? -11.388 -1.535 2.804 1.00 97.62 75 CYS A CA 1
ATOM 511 C C . CYS A 1 75 ? -10.570 -2.838 2.899 1.00 97.62 75 CYS A C 1
ATOM 513 O O . CYS A 1 75 ? -9.575 -3.003 2.201 1.00 97.62 75 CYS A O 1
ATOM 515 N N . CYS A 1 76 ? -10.990 -3.790 3.738 1.00 98.12 76 CYS A N 1
ATOM 516 C CA . CYS A 1 76 ? -10.252 -5.049 3.895 1.00 98.12 76 CYS A CA 1
ATOM 517 C C . CYS A 1 76 ? -10.396 -6.004 2.702 1.00 98.12 76 CYS A C 1
ATOM 519 O O . CYS A 1 76 ? -9.573 -6.906 2.557 1.00 98.12 76 CYS A O 1
ATOM 521 N N . GLU A 1 77 ? -11.440 -5.827 1.891 1.00 97.75 77 GLU A N 1
ATOM 522 C CA . GLU A 1 77 ? -11.625 -6.568 0.642 1.00 97.75 77 GLU A CA 1
ATOM 523 C C . GLU A 1 77 ? -10.598 -6.090 -0.380 1.00 97.75 77 GLU A C 1
ATOM 525 O O . GLU A 1 77 ? -9.713 -6.860 -0.730 1.00 97.75 77 GLU A O 1
ATOM 530 N N . GLY A 1 78 ? -10.583 -4.787 -0.686 1.00 96.50 78 GLY A N 1
ATOM 531 C CA . GLY A 1 78 ? -9.612 -4.222 -1.623 1.00 96.50 78 GLY A CA 1
ATOM 532 C C . GLY A 1 78 ? -8.156 -4.385 -1.177 1.00 96.50 78 GLY A C 1
ATOM 533 O O . GLY A 1 78 ? -7.276 -4.632 -1.996 1.00 96.50 78 GLY A O 1
ATOM 534 N N . LEU A 1 79 ? -7.874 -4.330 0.131 1.00 96.94 79 LEU A N 1
ATOM 535 C CA . LEU A 1 79 ? -6.542 -4.671 0.645 1.00 96.94 79 LEU A CA 1
ATOM 536 C C . LEU A 1 79 ? -6.199 -6.154 0.441 1.00 96.94 79 LEU A C 1
ATOM 538 O O . LEU A 1 79 ? -5.043 -6.487 0.190 1.00 96.94 79 LEU A O 1
ATOM 542 N N . GLY A 1 80 ? -7.186 -7.040 0.577 1.00 96.56 80 GLY A N 1
ATOM 543 C CA . GLY A 1 80 ? -7.036 -8.465 0.304 1.00 96.56 80 GLY A CA 1
ATOM 544 C C . GLY A 1 80 ? -6.700 -8.733 -1.158 1.00 96.56 80 GLY A C 1
ATOM 545 O O . GLY A 1 80 ? -5.771 -9.494 -1.414 1.00 96.56 80 GLY A O 1
ATOM 546 N N . ASP A 1 81 ? -7.379 -8.060 -2.083 1.00 95.44 81 ASP A N 1
ATOM 547 C CA . ASP A 1 81 ? -7.147 -8.209 -3.523 1.00 95.44 81 ASP A CA 1
ATOM 548 C C . ASP A 1 81 ? -5.698 -7.851 -3.887 1.00 95.44 81 ASP A C 1
ATOM 550 O O . ASP A 1 81 ? -5.012 -8.613 -4.560 1.00 95.44 81 ASP A O 1
ATOM 554 N N . ILE A 1 82 ? -5.152 -6.765 -3.326 1.00 95.56 82 ILE A N 1
ATOM 555 C CA . ILE A 1 82 ? -3.746 -6.384 -3.561 1.00 95.56 82 ILE A CA 1
ATOM 556 C C . ILE A 1 82 ? -2.781 -7.438 -3.022 1.00 95.56 82 ILE A C 1
ATOM 558 O O . ILE A 1 82 ? -1.799 -7.762 -3.683 1.00 95.56 82 ILE A O 1
ATOM 562 N N . VAL A 1 83 ? -3.029 -7.961 -1.818 1.00 95.31 83 VAL A N 1
ATOM 563 C CA . VAL A 1 83 ? -2.167 -8.989 -1.209 1.00 95.31 83 VAL A CA 1
ATOM 564 C C . VAL A 1 83 ? -2.135 -10.258 -2.063 1.00 95.31 83 VAL A C 1
ATOM 566 O O . VAL A 1 83 ? -1.088 -10.899 -2.143 1.00 95.31 83 VAL A O 1
ATOM 569 N N . GLN A 1 84 ? -3.254 -10.600 -2.698 1.00 94.00 84 GLN A N 1
ATOM 570 C CA . GLN A 1 84 ? -3.387 -11.809 -3.505 1.00 94.00 84 GLN A CA 1
ATOM 571 C C . GLN A 1 84 ? -2.835 -11.627 -4.920 1.00 94.00 84 GLN A C 1
ATOM 573 O O . GLN A 1 84 ? -2.099 -12.490 -5.398 1.00 94.00 84 GLN A O 1
ATOM 578 N N . ASP A 1 85 ? -3.154 -10.507 -5.566 1.00 92.88 85 ASP A N 1
ATOM 579 C CA . ASP A 1 85 ? -2.907 -10.330 -6.996 1.00 92.88 85 ASP A CA 1
ATOM 580 C C . ASP A 1 85 ? -1.594 -9.591 -7.275 1.00 92.88 85 ASP A C 1
ATOM 582 O O . ASP A 1 85 ? -0.859 -9.950 -8.197 1.00 92.88 85 ASP A O 1
ATOM 586 N N . GLN A 1 86 ? -1.268 -8.559 -6.487 1.00 93.31 86 GLN A N 1
ATOM 587 C CA . GLN A 1 86 ? -0.092 -7.704 -6.705 1.00 93.31 86 GLN A CA 1
ATOM 588 C C . GLN A 1 86 ? 0.563 -7.245 -5.383 1.00 93.31 86 GLN A C 1
ATOM 590 O O . GLN A 1 86 ? 0.679 -6.040 -5.122 1.00 93.31 86 GLN A O 1
ATOM 595 N N . PRO A 1 87 ? 1.061 -8.171 -4.537 1.00 94.44 87 PRO A N 1
ATOM 596 C CA . PRO A 1 87 ? 1.580 -7.839 -3.207 1.00 94.44 87 PRO A CA 1
ATOM 597 C C . PRO A 1 87 ? 2.774 -6.878 -3.247 1.00 94.44 87 PRO A C 1
ATOM 599 O O . PRO A 1 87 ? 2.927 -6.051 -2.349 1.00 94.44 87 PRO A O 1
ATOM 602 N N . ALA A 1 88 ? 3.581 -6.922 -4.314 1.00 94.94 88 ALA A N 1
ATOM 603 C CA . ALA A 1 88 ? 4.694 -5.997 -4.533 1.00 94.94 88 ALA A CA 1
ATOM 604 C C . ALA A 1 88 ? 4.251 -4.521 -4.533 1.00 94.94 88 ALA A C 1
ATOM 606 O O . ALA A 1 88 ? 5.006 -3.648 -4.109 1.00 94.94 88 ALA A O 1
ATOM 607 N N . CYS A 1 89 ? 3.012 -4.219 -4.935 1.00 95.81 89 CYS A N 1
ATOM 608 C CA . CYS A 1 89 ? 2.503 -2.849 -4.962 1.00 95.81 89 CYS A CA 1
ATOM 609 C C . CYS A 1 89 ? 2.345 -2.227 -3.571 1.00 95.81 89 CYS A C 1
ATOM 611 O O . CYS A 1 89 ? 2.401 -1.000 -3.448 1.00 95.81 89 CYS A O 1
ATOM 613 N N . LEU A 1 90 ? 2.250 -3.037 -2.510 1.00 95.38 90 LEU A N 1
ATOM 614 C CA . LEU A 1 90 ? 2.276 -2.539 -1.131 1.00 95.38 90 LEU A CA 1
ATOM 615 C C . LEU A 1 90 ? 3.609 -1.858 -0.787 1.00 95.38 90 LEU A C 1
ATOM 617 O O . LEU A 1 90 ? 3.632 -0.979 0.076 1.00 95.38 90 LEU A O 1
ATOM 621 N N . CYS A 1 91 ? 4.700 -2.160 -1.502 1.00 96.25 91 CYS A N 1
ATOM 622 C CA . CYS A 1 91 ? 5.961 -1.438 -1.339 1.00 96.25 91 CYS A CA 1
ATOM 623 C C . CYS A 1 91 ? 5.816 0.065 -1.613 1.00 96.25 91 CYS A C 1
ATOM 625 O O . CYS A 1 91 ? 6.543 0.855 -1.019 1.00 96.25 91 CYS A O 1
ATOM 627 N N . HIS A 1 92 ? 4.862 0.504 -2.446 1.00 96.06 92 HIS A N 1
ATOM 628 C CA . HIS A 1 92 ? 4.613 1.940 -2.637 1.00 96.06 92 HIS A CA 1
ATOM 629 C C . HIS A 1 92 ? 4.036 2.615 -1.397 1.00 96.06 92 HIS A C 1
ATOM 631 O O . HIS A 1 92 ? 4.232 3.816 -1.221 1.00 96.06 92 HIS A O 1
ATOM 637 N N . ILE A 1 93 ? 3.365 1.862 -0.528 1.00 94.88 93 ILE A N 1
ATOM 638 C CA . ILE A 1 93 ? 2.896 2.349 0.770 1.00 94.88 93 ILE A CA 1
ATOM 639 C C . ILE A 1 93 ? 4.076 2.395 1.739 1.00 94.88 93 ILE A C 1
ATOM 641 O O . ILE A 1 93 ? 4.355 3.444 2.311 1.00 94.88 93 ILE A O 1
ATOM 645 N N . PHE A 1 94 ? 4.822 1.293 1.863 1.00 93.81 94 PHE A N 1
ATOM 646 C CA . PHE A 1 94 ? 5.947 1.193 2.801 1.00 93.81 94 PHE A CA 1
ATOM 647 C C . PHE A 1 94 ? 7.102 2.154 2.474 1.00 93.81 94 PHE A C 1
ATOM 649 O O . PHE A 1 94 ? 7.736 2.681 3.382 1.00 93.81 94 PHE A O 1
ATOM 656 N N . ASN A 1 95 ? 7.331 2.447 1.191 1.00 94.44 95 ASN A N 1
ATOM 657 C CA . ASN A 1 95 ? 8.359 3.385 0.726 1.00 94.44 95 ASN A CA 1
ATOM 658 C C . ASN A 1 95 ? 7.850 4.837 0.601 1.00 94.44 95 ASN A C 1
ATOM 660 O O . ASN A 1 95 ? 8.542 5.701 0.042 1.00 94.44 95 ASN A O 1
ATOM 664 N N . HIS A 1 96 ? 6.635 5.124 1.088 1.00 94.12 96 HIS A N 1
ATOM 665 C CA . HIS A 1 96 ? 5.975 6.435 1.018 1.00 94.12 96 HIS A CA 1
ATOM 666 C C . HIS A 1 96 ? 5.785 6.981 -0.415 1.00 94.12 96 HIS A C 1
ATOM 668 O O . HIS A 1 96 ? 5.586 8.178 -0.623 1.00 94.12 96 HIS A O 1
ATOM 674 N N . THR A 1 97 ? 5.873 6.129 -1.439 1.00 94.56 97 THR A N 1
ATOM 675 C CA . THR A 1 97 ? 5.720 6.534 -2.845 1.00 94.56 97 THR A CA 1
ATOM 676 C C . THR A 1 97 ? 4.275 6.892 -3.168 1.00 94.56 97 THR A C 1
ATOM 678 O O . THR A 1 97 ? 4.043 7.898 -3.834 1.00 94.56 97 THR A O 1
ATOM 681 N N . LEU A 1 98 ? 3.307 6.120 -2.663 1.00 93.81 98 LEU A N 1
ATOM 682 C CA . LEU A 1 98 ? 1.885 6.401 -2.857 1.00 93.81 98 LEU A CA 1
ATOM 683 C C . LEU A 1 98 ? 1.490 7.721 -2.191 1.00 93.81 98 LEU A C 1
ATOM 685 O O . LEU A 1 98 ? 0.888 8.561 -2.848 1.00 93.81 98 LEU A O 1
ATOM 689 N N . GLU A 1 99 ? 1.890 7.929 -0.934 1.00 93.69 99 GLU A N 1
ATOM 690 C CA . GLU A 1 99 ? 1.661 9.178 -0.190 1.00 93.69 99 GLU A CA 1
ATOM 691 C C . GLU A 1 99 ? 2.132 10.402 -0.986 1.00 93.69 99 GLU A C 1
ATOM 693 O O . GLU A 1 99 ? 1.362 11.340 -1.198 1.00 93.69 99 GLU A O 1
ATOM 698 N N . ARG A 1 100 ? 3.366 10.364 -1.510 1.00 93.56 100 ARG A N 1
ATOM 699 C CA . ARG A 1 100 ? 3.907 11.439 -2.357 1.00 93.56 100 ARG A CA 1
ATOM 700 C C . ARG A 1 100 ? 3.134 11.615 -3.664 1.00 93.56 100 ARG A C 1
ATOM 702 O O . ARG A 1 100 ? 3.019 12.739 -4.142 1.00 93.56 100 ARG A O 1
ATOM 709 N N . ALA A 1 101 ? 2.632 10.528 -4.247 1.00 91.50 101 ALA A N 1
ATOM 710 C CA . ALA A 1 101 ? 1.910 10.562 -5.515 1.00 91.50 101 ALA A CA 1
ATOM 711 C C . ALA A 1 101 ? 0.497 11.151 -5.384 1.00 91.50 101 ALA A C 1
ATOM 713 O O . ALA A 1 101 ? 0.077 11.900 -6.262 1.00 91.50 101 ALA A O 1
ATOM 714 N N . ILE A 1 102 ? -0.225 10.837 -4.302 1.00 91.38 102 ILE A N 1
ATOM 715 C CA . ILE A 1 102 ? -1.618 11.285 -4.109 1.00 91.38 102 ILE A CA 1
ATOM 716 C C . ILE A 1 102 ? -1.757 12.481 -3.158 1.00 91.38 102 ILE A C 1
ATOM 718 O O . ILE A 1 102 ? -2.846 13.037 -3.036 1.00 91.38 102 ILE A O 1
ATOM 722 N N . GLY A 1 103 ? -0.681 12.884 -2.475 1.00 91.75 103 GLY A N 1
ATOM 723 C CA . GLY A 1 103 ? -0.688 14.013 -1.542 1.00 91.75 103 GLY A CA 1
ATOM 724 C C . GLY A 1 103 ? -1.518 13.768 -0.278 1.00 91.75 103 GLY A C 1
ATOM 725 O O . GLY A 1 103 ? -2.055 14.714 0.298 1.00 91.75 103 GLY A O 1
ATOM 726 N N . VAL A 1 104 ? -1.657 12.507 0.140 1.00 90.75 104 VAL A N 1
ATOM 727 C CA . VAL A 1 104 ? -2.399 12.099 1.342 1.00 90.75 104 VAL A CA 1
ATOM 728 C C . VAL A 1 104 ? -1.455 11.343 2.262 1.00 90.75 104 VAL A C 1
ATOM 730 O O . VAL A 1 104 ? -0.857 10.368 1.823 1.00 90.75 104 VAL A O 1
ATOM 733 N N . ASP A 1 105 ? -1.370 11.782 3.520 1.00 91.69 105 ASP A N 1
ATOM 734 C CA . ASP A 1 105 ? -0.594 11.128 4.580 1.00 91.69 105 ASP A CA 1
ATOM 735 C C . ASP A 1 105 ? -1.058 9.677 4.779 1.00 91.69 105 ASP A C 1
ATOM 737 O O . ASP A 1 105 ? 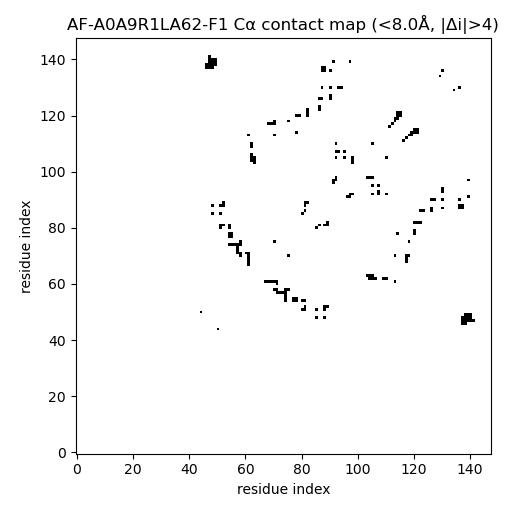-2.250 9.414 4.999 1.00 91.69 105 ASP A O 1
ATOM 741 N N . ILE A 1 106 ? -0.118 8.739 4.655 1.00 93.62 106 ILE A N 1
ATOM 742 C CA . ILE A 1 106 ? -0.330 7.310 4.888 1.00 93.62 106 ILE A CA 1
ATOM 743 C C . ILE A 1 106 ? 0.785 6.838 5.826 1.00 93.62 106 ILE A C 1
ATOM 745 O O . ILE A 1 106 ? 1.818 6.329 5.378 1.00 93.62 106 ILE A O 1
ATOM 749 N N . PRO A 1 107 ? 0.593 6.979 7.148 1.00 93.75 107 PRO A N 1
ATOM 750 C CA . PRO A 1 107 ? 1.613 6.603 8.106 1.00 93.75 107 PRO A CA 1
ATOM 751 C C . PRO A 1 107 ? 1.820 5.087 8.059 1.00 93.75 107 PRO A C 1
ATOM 753 O O . PRO A 1 107 ? 0.883 4.309 8.254 1.00 93.75 107 PRO A O 1
ATOM 756 N N . VAL A 1 108 ? 3.062 4.666 7.810 1.00 93.00 108 VAL A N 1
ATOM 757 C CA . VAL A 1 108 ? 3.424 3.258 7.567 1.00 93.00 108 VAL A CA 1
ATOM 758 C C . VAL A 1 108 ? 3.016 2.346 8.725 1.00 93.00 108 VAL A C 1
ATOM 760 O O . VAL A 1 108 ? 2.448 1.285 8.485 1.00 93.00 108 VAL A O 1
ATOM 763 N N . ASP A 1 109 ? 3.197 2.779 9.975 1.00 93.44 109 ASP A N 1
ATOM 764 C CA . ASP A 1 109 ? 2.747 2.029 11.160 1.00 93.44 109 ASP A CA 1
ATOM 765 C C . ASP A 1 109 ? 1.238 1.732 11.118 1.00 93.44 109 ASP A C 1
ATOM 767 O O . ASP A 1 109 ? 0.787 0.614 11.368 1.00 93.44 109 ASP A O 1
ATOM 771 N N . ARG A 1 110 ? 0.450 2.713 10.676 1.00 94.00 110 ARG A N 1
ATOM 772 C CA . ARG A 1 110 ? -0.998 2.586 10.539 1.00 94.00 110 ARG A CA 1
ATOM 773 C C . ARG A 1 110 ? -1.377 1.677 9.372 1.00 94.00 110 ARG A C 1
ATOM 775 O O . ARG A 1 110 ? -2.366 0.954 9.473 1.00 94.00 110 ARG A O 1
ATOM 782 N N . ALA A 1 111 ? -0.599 1.678 8.289 1.00 94.12 111 ALA A N 1
ATOM 783 C CA . ALA A 1 111 ? -0.769 0.741 7.181 1.00 94.12 111 ALA A CA 1
ATOM 784 C C . ALA A 1 111 ? -0.473 -0.708 7.591 1.00 94.12 111 ALA A C 1
ATOM 786 O O . ALA A 1 111 ? -1.274 -1.596 7.292 1.00 94.12 111 ALA A O 1
ATOM 787 N N . LEU A 1 112 ? 0.602 -0.947 8.349 1.00 93.56 112 LEU A N 1
ATOM 788 C CA . LEU A 1 112 ? 0.886 -2.264 8.931 1.00 93.56 112 LEU A CA 1
ATOM 789 C C . LEU A 1 112 ? -0.202 -2.678 9.931 1.00 93.56 112 LEU A C 1
ATOM 791 O O . LEU A 1 112 ? -0.653 -3.823 9.921 1.00 93.56 112 LEU A O 1
ATOM 795 N N . GLY A 1 113 ? -0.666 -1.743 10.762 1.00 94.06 113 GLY A N 1
ATOM 796 C CA . GLY A 1 113 ? -1.768 -1.971 11.691 1.00 94.06 113 GLY A CA 1
ATOM 797 C C . GLY A 1 113 ? -3.072 -2.341 10.981 1.00 94.06 113 GLY A C 1
ATOM 798 O O . GLY A 1 113 ? -3.764 -3.259 11.424 1.00 94.06 113 GLY A O 1
ATOM 799 N N . LEU A 1 114 ? -3.387 -1.682 9.858 1.00 95.62 114 LEU A N 1
ATOM 800 C CA . LEU A 1 114 ? -4.533 -2.036 9.019 1.00 95.62 114 LEU A CA 1
ATOM 801 C C . LEU A 1 114 ? -4.402 -3.470 8.502 1.00 95.62 114 LEU A C 1
ATOM 803 O O . LEU A 1 114 ? -5.335 -4.259 8.645 1.00 95.62 114 LEU A O 1
ATOM 807 N N . LEU A 1 115 ? -3.244 -3.792 7.920 1.00 94.75 115 LEU A N 1
ATOM 808 C CA . LEU A 1 115 ? -2.965 -5.083 7.302 1.00 94.75 115 LEU A CA 1
ATOM 809 C C . LEU A 1 115 ? -3.112 -6.215 8.323 1.00 94.75 115 LEU A C 1
ATOM 811 O O . LEU A 1 115 ? -3.971 -7.079 8.159 1.00 94.75 115 LEU A O 1
ATOM 815 N N . SER A 1 116 ? -2.349 -6.159 9.414 1.00 94.00 116 SER A N 1
ATOM 816 C CA . SER A 1 116 ? -2.237 -7.266 10.366 1.00 94.00 116 SER A CA 1
ATOM 817 C C . SER A 1 116 ? -3.352 -7.272 11.410 1.00 94.00 116 SER A C 1
ATOM 819 O O . SER A 1 116 ? -3.989 -8.298 11.627 1.00 94.00 116 SER A O 1
ATOM 821 N N . ASN A 1 117 ? -3.613 -6.136 12.063 1.00 94.44 117 ASN A N 1
ATOM 822 C CA . ASN A 1 117 ? -4.472 -6.106 13.252 1.00 94.44 117 ASN A CA 1
ATOM 823 C C . ASN A 1 117 ? -5.952 -5.908 12.914 1.00 94.44 117 ASN A C 1
ATOM 825 O O . ASN A 1 117 ? -6.815 -6.403 13.636 1.00 94.44 117 ASN A O 1
ATOM 829 N N . VAL A 1 118 ? -6.256 -5.167 11.844 1.00 96.50 118 VAL A N 1
ATOM 830 C CA . VAL A 1 118 ? -7.642 -4.811 11.497 1.00 96.50 118 VAL A CA 1
ATOM 831 C C . VAL A 1 118 ? -8.220 -5.742 10.438 1.00 96.50 118 VAL A C 1
ATOM 833 O O . VAL A 1 118 ? -9.330 -6.241 10.609 1.00 96.50 118 VAL A O 1
ATOM 836 N N . CYS A 1 119 ? -7.482 -5.990 9.356 1.00 96.81 119 CYS A N 1
ATOM 837 C CA . CYS A 1 119 ? -7.941 -6.831 8.253 1.00 96.81 119 CYS A CA 1
ATOM 838 C C . CYS A 1 119 ? -7.442 -8.282 8.342 1.00 96.81 119 CYS A C 1
ATOM 840 O O . CYS A 1 119 ? -7.981 -9.150 7.648 1.00 96.81 119 CYS A O 1
ATOM 842 N N . GLY A 1 120 ? -6.436 -8.567 9.177 1.00 95.56 120 GLY A N 1
ATOM 843 C CA . GLY A 1 120 ? -5.876 -9.912 9.337 1.00 95.56 120 GLY A CA 1
ATOM 844 C C . GLY A 1 120 ? -5.307 -10.476 8.035 1.00 95.56 120 GLY A C 1
ATOM 845 O O . GLY A 1 120 ? -5.560 -11.632 7.705 1.00 95.56 120 GLY A O 1
ATOM 846 N N . ARG A 1 121 ? -4.632 -9.638 7.243 1.00 94.69 121 ARG A N 1
ATOM 847 C CA . ARG A 1 121 ? -3.973 -10.011 5.985 1.00 94.69 121 ARG A CA 1
ATOM 848 C C . ARG A 1 121 ? -2.499 -10.260 6.242 1.00 94.69 121 ARG A C 1
ATOM 850 O O . ARG A 1 121 ? -1.846 -9.509 6.960 1.00 94.69 121 ARG A O 1
ATOM 857 N N . THR A 1 122 ? -1.986 -11.315 5.628 1.00 91.31 122 THR A N 1
ATOM 858 C CA . THR A 1 122 ? -0.584 -11.707 5.729 1.00 91.31 122 THR A CA 1
ATOM 859 C C . THR A 1 122 ? 0.027 -11.593 4.338 1.00 91.31 122 THR A C 1
ATOM 861 O O . THR A 1 122 ? -0.342 -12.381 3.469 1.00 91.31 122 THR A O 1
ATOM 864 N N . PRO A 1 123 ? 0.896 -10.599 4.090 1.00 88.62 123 PRO A N 1
ATOM 865 C CA . PRO A 1 123 ? 1.634 -10.533 2.838 1.00 88.62 123 PRO A CA 1
ATOM 866 C C . PRO A 1 123 ? 2.671 -11.669 2.765 1.00 88.62 123 PRO A C 1
ATOM 868 O O . PRO A 1 123 ? 2.957 -12.296 3.789 1.00 88.62 123 PRO A O 1
ATOM 871 N N . PRO A 1 124 ? 3.275 -11.916 1.588 1.00 91.12 124 PRO A N 1
ATOM 872 C CA . PRO A 1 124 ? 4.431 -12.802 1.472 1.00 91.12 124 PRO A CA 1
ATOM 873 C C . PRO A 1 124 ? 5.531 -12.437 2.479 1.00 91.12 124 PRO A C 1
ATOM 875 O O . PRO A 1 124 ? 5.791 -11.254 2.708 1.00 91.12 124 PRO A O 1
ATOM 878 N N . GLU A 1 125 ? 6.180 -13.442 3.068 1.00 89.31 125 GLU A N 1
ATOM 879 C CA . GLU A 1 125 ? 7.154 -13.266 4.159 1.00 89.31 125 GLU A CA 1
ATOM 880 C C . GLU A 1 125 ? 8.344 -12.372 3.775 1.00 89.31 125 GLU A C 1
ATOM 882 O O . GLU A 1 125 ? 8.783 -11.540 4.569 1.00 89.31 125 GLU A O 1
ATOM 887 N N . ASP A 1 126 ? 8.783 -12.453 2.520 1.00 91.00 126 ASP A N 1
ATOM 888 C CA . ASP A 1 126 ? 9.894 -11.663 1.992 1.00 91.00 126 ASP A CA 1
ATOM 889 C C . ASP A 1 126 ? 9.479 -10.283 1.464 1.00 91.00 126 ASP A C 1
ATOM 891 O O . ASP A 1 126 ? 10.333 -9.526 0.999 1.00 91.00 126 ASP A O 1
ATOM 895 N N . LEU A 1 127 ? 8.189 -9.914 1.520 1.00 92.00 127 LEU A N 1
ATOM 896 C CA . LEU A 1 127 ? 7.704 -8.682 0.892 1.00 92.00 127 LEU A CA 1
ATOM 897 C C . LEU A 1 127 ? 8.434 -7.450 1.438 1.00 92.00 127 LEU A C 1
ATOM 899 O O . LEU A 1 127 ? 8.966 -6.661 0.662 1.00 92.00 127 LEU A O 1
ATOM 903 N N . MET A 1 128 ? 8.505 -7.297 2.761 1.00 88.12 128 MET A N 1
ATOM 904 C CA . MET A 1 128 ? 9.147 -6.130 3.377 1.00 88.12 128 MET A CA 1
ATOM 905 C C . MET A 1 128 ? 10.641 -6.043 3.051 1.00 88.12 128 MET A C 1
ATOM 907 O O . MET A 1 128 ? 11.141 -4.954 2.779 1.00 88.12 128 MET A O 1
ATOM 911 N N . THR A 1 129 ? 11.333 -7.183 3.036 1.00 91.69 129 THR A N 1
ATOM 912 C CA . THR A 1 129 ? 12.748 -7.285 2.655 1.00 91.69 129 THR A CA 1
ATOM 913 C C . THR A 1 129 ? 12.928 -6.874 1.190 1.00 91.69 129 THR A C 1
ATOM 915 O O . THR A 1 129 ? 13.698 -5.963 0.888 1.00 91.69 129 THR A O 1
ATOM 918 N N . SER A 1 130 ? 12.086 -7.404 0.294 1.00 91.19 130 SER A N 1
ATOM 919 C CA . SER A 1 130 ? 12.105 -7.067 -1.135 1.00 91.19 130 SER A CA 1
ATOM 920 C C . SER A 1 130 ? 11.858 -5.578 -1.414 1.00 91.19 130 SER A C 1
ATOM 922 O O . SER A 1 130 ? 12.485 -5.013 -2.312 1.00 91.19 130 SER A O 1
ATOM 924 N N . CYS A 1 131 ? 11.015 -4.911 -0.612 1.00 93.56 131 CYS A N 1
ATOM 925 C CA . CYS A 1 131 ? 10.785 -3.471 -0.733 1.00 93.56 131 CYS A CA 1
ATOM 926 C C . CYS A 1 131 ? 12.045 -2.640 -0.430 1.00 93.56 131 CYS A C 1
ATOM 928 O O . CYS A 1 131 ? 12.147 -1.514 -0.924 1.00 93.56 131 CYS A O 1
ATOM 930 N N . GLY A 1 132 ? 12.967 -3.168 0.388 1.00 88.94 132 GLY A N 1
ATOM 931 C CA . GLY A 1 132 ? 14.216 -2.517 0.797 1.00 88.94 132 GLY A CA 1
ATOM 932 C C . GLY A 1 132 ? 15.434 -2.883 -0.058 1.00 88.94 132 GLY A C 1
ATOM 933 O O . GLY A 1 132 ? 16.334 -2.058 -0.209 1.00 88.94 132 GLY A O 1
ATOM 934 N N . ASP A 1 133 ? 15.446 -4.069 -0.670 1.00 89.81 133 ASP A N 1
ATOM 935 C CA . ASP A 1 133 ? 16.587 -4.585 -1.448 1.00 89.81 133 ASP A CA 1
ATOM 936 C C . ASP A 1 133 ? 16.664 -4.055 -2.892 1.00 89.81 133 ASP A C 1
ATOM 938 O O . ASP A 1 133 ? 17.496 -4.492 -3.690 1.00 89.81 133 ASP A O 1
ATOM 942 N N . GLY A 1 134 ? 15.796 -3.109 -3.261 1.00 80.50 134 GLY A N 1
ATOM 943 C CA . GLY A 1 134 ? 15.752 -2.560 -4.617 1.00 80.50 134 GLY A CA 1
ATOM 944 C C . GLY A 1 134 ? 15.220 -3.551 -5.655 1.00 80.50 134 GLY A C 1
ATOM 945 O O . GLY A 1 134 ? 15.499 -3.396 -6.847 1.00 80.50 134 GLY A O 1
ATOM 946 N N . VAL A 1 135 ? 14.451 -4.559 -5.219 1.00 86.88 135 VAL A N 1
ATOM 947 C CA . VAL A 1 135 ? 13.701 -5.430 -6.130 1.00 86.88 135 VAL A CA 1
ATOM 948 C C . VAL A 1 135 ? 12.762 -4.554 -6.969 1.00 86.88 135 VAL A C 1
ATOM 950 O O . VAL A 1 135 ? 12.097 -3.674 -6.414 1.00 86.88 135 VAL A O 1
ATOM 953 N N . PRO A 1 136 ? 12.693 -4.749 -8.300 1.00 87.06 136 PRO A N 1
ATOM 954 C CA . PRO A 1 136 ? 11.820 -3.946 -9.143 1.00 87.06 136 PRO A CA 1
ATOM 955 C C . PRO A 1 136 ? 10.353 -4.077 -8.716 1.00 87.06 136 PRO A C 1
ATOM 957 O O . PRO A 1 136 ? 9.774 -5.160 -8.774 1.00 87.06 136 PRO A O 1
ATOM 960 N N . VAL A 1 137 ? 9.748 -2.958 -8.319 1.00 92.00 137 VAL A N 1
ATOM 961 C CA . VAL A 1 137 ? 8.305 -2.841 -8.077 1.00 92.00 137 VAL A CA 1
ATOM 962 C C . VAL A 1 137 ? 7.671 -2.236 -9.331 1.00 92.00 137 VAL A C 1
ATOM 964 O O . VAL A 1 137 ? 8.212 -1.244 -9.836 1.00 92.00 137 VAL A O 1
ATOM 967 N N . PRO A 1 138 ? 6.540 -2.768 -9.838 1.00 92.75 138 PRO A N 1
ATOM 968 C CA . PRO A 1 138 ? 5.824 -2.131 -10.936 1.00 92.75 138 PRO A CA 1
ATOM 969 C C . PRO A 1 138 ? 5.551 -0.656 -10.607 1.00 92.75 138 PRO A C 1
ATOM 971 O O . PRO A 1 138 ? 5.216 -0.323 -9.466 1.00 92.75 138 PRO A O 1
ATOM 974 N N . PRO A 1 139 ? 5.743 0.274 -11.550 1.00 92.06 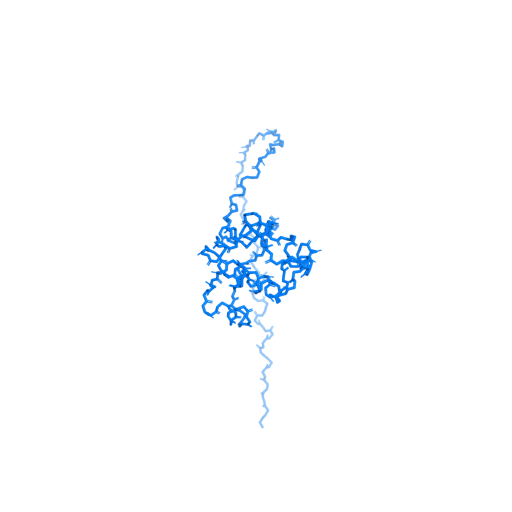139 PRO A N 1
ATOM 975 C CA . PRO A 1 139 ? 5.581 1.690 -11.259 1.00 92.06 139 PRO A CA 1
ATOM 976 C C . PRO A 1 139 ? 4.113 2.029 -11.005 1.00 92.06 139 PRO A C 1
ATOM 978 O O . PRO A 1 139 ? 3.205 1.293 -11.385 1.00 92.06 139 PRO A O 1
ATOM 981 N N . LEU A 1 140 ? 3.876 3.175 -10.367 1.00 91.12 140 LEU A N 1
ATOM 982 C CA . LEU A 1 140 ? 2.517 3.661 -10.146 1.00 91.12 140 LEU A CA 1
ATOM 983 C C . LEU A 1 140 ? 1.815 3.945 -11.468 1.00 91.12 140 LEU A C 1
ATOM 985 O O . LEU A 1 140 ? 0.759 3.396 -11.724 1.00 91.12 140 LEU A O 1
ATOM 989 N N . TYR A 1 141 ? 2.427 4.743 -12.331 1.00 87.88 141 TYR A N 1
ATOM 990 C CA . TYR A 1 141 ? 1.861 5.090 -13.625 1.00 87.88 141 TYR A CA 1
ATOM 991 C C . TYR A 1 141 ? 2.850 4.741 -14.729 1.00 87.88 141 TYR A C 1
ATOM 993 O O . TYR A 1 141 ? 4.065 4.860 -14.552 1.00 87.88 141 TYR A O 1
ATOM 1001 N N . MET A 1 142 ? 2.320 4.371 -15.888 1.00 81.38 142 MET A N 1
ATOM 1002 C CA . MET A 1 142 ? 3.062 4.395 -17.141 1.00 81.38 142 MET A CA 1
ATOM 1003 C C . MET A 1 142 ? 2.836 5.763 -17.777 1.00 81.38 142 MET A C 1
ATOM 1005 O O . MET A 1 142 ? 1.700 6.134 -18.065 1.00 81.38 142 MET A O 1
ATOM 1009 N N . CYS A 1 143 ? 3.903 6.524 -18.010 1.00 69.56 143 CYS A N 1
ATOM 1010 C CA . CYS A 1 143 ? 3.815 7.614 -18.974 1.00 69.56 143 CYS A CA 1
ATOM 1011 C C . CYS A 1 143 ? 3.894 6.998 -20.375 1.00 69.56 143 CYS A C 1
ATOM 1013 O O . CYS A 1 143 ? 4.846 6.258 -20.636 1.00 69.56 143 CYS A O 1
ATOM 1015 N N . PRO A 1 144 ? 2.961 7.310 -21.291 1.00 65.25 144 PRO A N 1
ATOM 1016 C CA . PRO A 1 144 ? 3.161 7.007 -22.698 1.00 65.25 144 PRO A CA 1
ATOM 1017 C C . PRO A 1 144 ? 4.490 7.624 -23.143 1.00 65.25 144 PRO A C 1
ATOM 1019 O O . PRO A 1 144 ? 4.734 8.810 -22.904 1.00 65.25 144 PRO A O 1
ATOM 1022 N N . ALA A 1 145 ? 5.368 6.823 -23.749 1.00 64.06 145 ALA A N 1
ATOM 1023 C CA . ALA A 1 145 ? 6.590 7.353 -24.337 1.00 64.06 145 ALA A CA 1
ATOM 1024 C C . ALA A 1 145 ? 6.208 8.408 -25.393 1.00 64.06 145 ALA A C 1
ATOM 1026 O O . ALA A 1 145 ? 5.297 8.152 -26.189 1.00 64.06 145 ALA A O 1
ATOM 1027 N N . PRO A 1 146 ? 6.856 9.588 -25.422 1.00 55.44 146 PRO A N 1
ATOM 1028 C CA . PRO A 1 146 ? 6.604 10.547 -26.485 1.00 55.44 146 PRO A CA 1
ATOM 1029 C C . PRO A 1 146 ? 6.943 9.882 -27.821 1.00 55.44 146 PRO A C 1
ATOM 1031 O O . PRO A 1 146 ? 8.037 9.345 -27.995 1.00 55.44 146 PRO A O 1
ATOM 1034 N N . SER A 1 147 ? 5.985 9.878 -28.748 1.00 62.81 147 SER A N 1
ATOM 1035 C CA . SER A 1 147 ? 6.251 9.470 -30.127 1.00 62.81 147 SER A CA 1
ATOM 1036 C C . SER A 1 147 ? 7.256 10.456 -30.726 1.00 62.81 147 SER A C 1
ATOM 1038 O O . SER A 1 147 ? 7.045 11.666 -30.630 1.00 62.81 147 SER A O 1
ATOM 1040 N N . ALA A 1 148 ? 8.367 9.931 -31.247 1.00 54.75 148 ALA A N 1
ATOM 1041 C CA . ALA A 1 148 ? 9.408 10.704 -31.923 1.00 54.75 148 ALA A CA 1
ATOM 1042 C C . ALA A 1 148 ? 8.940 11.211 -33.293 1.00 54.75 148 ALA A C 1
ATOM 1044 O O . ALA A 1 148 ? 8.154 10.487 -33.947 1.00 54.75 148 ALA A O 1
#

Foldseek 3Di:
DDDDDPDPPPPPPPPPPDDDDDDDDDDDDDDDDPDPDDDPPVPPCLLALQVLCVLQVQCLVQQADPPDPAGGPSNLVSVQCCLPRPVLSCLCLVVVVVCVVVVGHGPNVSVVCCQCVHNNHDHPPCSVVCSVVPNDRRHHDDDDDPDD

Sequence (148 aa):
MASSNKACAAALLLLLALVAATAADAAKSIASEPTVTPWTAEVDESATCMGSLLALSPCLPFFRDAGTSKAPAGCCEGLGDIVQDQPACLCHIFNHTLERAIGVDIPVDRALGLLSNVCGRTPPEDLMTSCGDGVPVPPLYMCPAPSA

Organism: Triticum aestivum (NCBI:txid4565)